Protein AF-A0A7W1RVN3-F1 (afdb_monomer_lite)

Radius of gyration: 14.79 Å; chains: 1; bounding box: 33×18×46 Å

Secondary structure (DSSP, 8-state):
-HHHHHHHHHHHHHHHHHHHHHHHHHHHHHHTT-GGG-S-GGGHHHHHHH--GGGHHHHHHHHHHHHHHHHHHHHS---HHHHHHHHHHHHHHHS--

Foldseek 3Di:
DVVVVVVVVLVVVLVVLVVQLLLLVCLLCVLVVNNVPRPPVVCSVVSNVRSHPLLNQLSNQLSVLSVVLSVCSVPHPDDVVVSVVVSVVSSCVSDPD

Structure (mmCIF, N/CA/C/O backbone):
data_AF-A0A7W1RVN3-F1
#
_entry.id   AF-A0A7W1RVN3-F1
#
loop_
_atom_site.group_PDB
_atom_site.id
_atom_site.type_symbol
_atom_site.label_atom_id
_atom_site.label_alt_id
_atom_site.label_comp_id
_atom_site.label_asym_id
_atom_site.label_entity_id
_atom_site.label_seq_id
_atom_site.pdbx_PDB_ins_code
_atom_site.Cartn_x
_atom_site.Cartn_y
_atom_site.Cartn_z
_atom_site.occupancy
_atom_site.B_iso_or_equiv
_atom_site.auth_seq_id
_atom_site.auth_comp_id
_atom_site.auth_asym_id
_atom_site.auth_atom_id
_atom_site.pdbx_PDB_model_num
ATOM 1 N N . MET A 1 1 ? 10.069 -7.218 -30.456 1.00 62.09 1 MET A N 1
ATOM 2 C CA . MET A 1 1 ? 9.374 -8.074 -29.465 1.00 62.09 1 MET A CA 1
ATOM 3 C C . MET A 1 1 ? 9.996 -7.998 -28.064 1.00 62.09 1 MET A C 1
ATOM 5 O O . MET A 1 1 ? 9.343 -7.450 -27.195 1.00 62.09 1 MET A O 1
ATOM 9 N N . LYS A 1 2 ? 11.260 -8.403 -27.826 1.00 66.69 2 LYS A N 1
ATOM 10 C CA . LYS A 1 2 ? 11.886 -8.420 -26.471 1.00 66.69 2 LYS A CA 1
ATOM 11 C C . LYS A 1 2 ? 11.954 -7.089 -25.689 1.00 66.69 2 LYS A C 1
ATOM 13 O O . LYS A 1 2 ? 12.177 -7.121 -24.486 1.00 66.69 2 LYS A O 1
ATOM 18 N N . ARG A 1 3 ? 11.876 -5.924 -26.346 1.00 62.62 3 ARG A N 1
ATOM 19 C CA . ARG A 1 3 ? 11.854 -4.610 -25.661 1.00 62.62 3 ARG A CA 1
ATOM 20 C C . ARG A 1 3 ? 10.437 -4.188 -25.266 1.00 62.62 3 ARG A C 1
ATOM 22 O O . ARG A 1 3 ? 10.261 -3.681 -24.175 1.00 62.62 3 ARG A O 1
ATOM 29 N N . ALA A 1 4 ? 9.453 -4.467 -26.121 1.00 68.50 4 ALA A N 1
ATOM 30 C CA . ALA A 1 4 ? 8.044 -4.205 -25.832 1.00 68.50 4 ALA A CA 1
ATOM 31 C C . ALA A 1 4 ? 7.533 -5.084 -24.679 1.00 68.50 4 ALA A C 1
ATOM 33 O O . ALA A 1 4 ? 6.882 -4.573 -23.782 1.00 68.50 4 ALA A O 1
ATOM 34 N N . ALA A 1 5 ? 7.918 -6.368 -24.651 1.00 74.38 5 ALA A N 1
ATOM 35 C CA . ALA A 1 5 ? 7.580 -7.274 -23.548 1.00 74.38 5 ALA A CA 1
ATOM 36 C C . ALA A 1 5 ? 8.132 -6.779 -22.199 1.00 74.38 5 ALA A C 1
ATOM 38 O O . ALA A 1 5 ? 7.397 -6.700 -21.229 1.00 74.38 5 ALA A O 1
ATOM 39 N N . ARG A 1 6 ? 9.397 -6.336 -22.172 1.00 75.94 6 ARG A N 1
ATOM 40 C CA . ARG A 1 6 ? 10.012 -5.756 -20.967 1.00 75.94 6 ARG A CA 1
ATOM 41 C C . ARG A 1 6 ? 9.372 -4.439 -20.519 1.00 75.94 6 ARG A C 1
ATOM 43 O O . ARG A 1 6 ? 9.393 -4.139 -19.334 1.00 75.94 6 ARG A O 1
ATOM 50 N N . GLY A 1 7 ? 8.848 -3.649 -21.456 1.00 84.06 7 GLY A N 1
ATOM 51 C CA . GLY A 1 7 ? 8.073 -2.450 -21.134 1.00 84.06 7 GLY A CA 1
ATOM 52 C C . GLY A 1 7 ? 6.764 -2.809 -20.435 1.00 84.06 7 GLY A C 1
ATOM 53 O O . GLY A 1 7 ? 6.517 -2.323 -19.339 1.00 84.06 7 GLY A O 1
ATOM 54 N N . ALA A 1 8 ? 6.001 -3.736 -21.020 1.00 88.88 8 ALA A N 1
ATOM 55 C CA . ALA A 1 8 ? 4.739 -4.209 -20.455 1.00 88.88 8 ALA A CA 1
ATOM 56 C C . ALA A 1 8 ? 4.918 -4.863 -19.073 1.00 88.88 8 ALA A C 1
ATOM 58 O O . ALA A 1 8 ? 4.174 -4.549 -18.155 1.00 88.88 8 ALA A O 1
ATOM 59 N N . GLU A 1 9 ? 5.947 -5.700 -18.896 1.00 89.81 9 GLU A N 1
ATOM 60 C CA . GLU A 1 9 ? 6.278 -6.303 -17.593 1.00 89.81 9 GLU A CA 1
ATOM 61 C C . GLU A 1 9 ? 6.572 -5.239 -16.520 1.00 89.81 9 GLU A C 1
ATOM 63 O O . GLU A 1 9 ? 6.174 -5.388 -15.366 1.00 89.81 9 GLU A O 1
ATOM 68 N N . ARG A 1 10 ? 7.262 -4.147 -16.883 1.00 91.50 10 ARG A N 1
ATOM 69 C CA . ARG A 1 10 ? 7.545 -3.046 -15.950 1.00 91.50 10 ARG A CA 1
ATOM 70 C C . ARG A 1 10 ? 6.282 -2.259 -15.612 1.00 91.50 10 ARG A C 1
ATOM 72 O O . ARG A 1 10 ? 6.081 -1.941 -14.447 1.00 91.50 10 ARG A O 1
ATOM 79 N N . GLU A 1 11 ? 5.463 -1.933 -16.605 1.00 94.81 11 GLU A N 1
ATOM 80 C CA . GLU A 1 11 ? 4.191 -1.227 -16.395 1.00 94.81 11 GLU A CA 1
ATOM 81 C C . GLU A 1 11 ? 3.245 -2.037 -15.502 1.00 9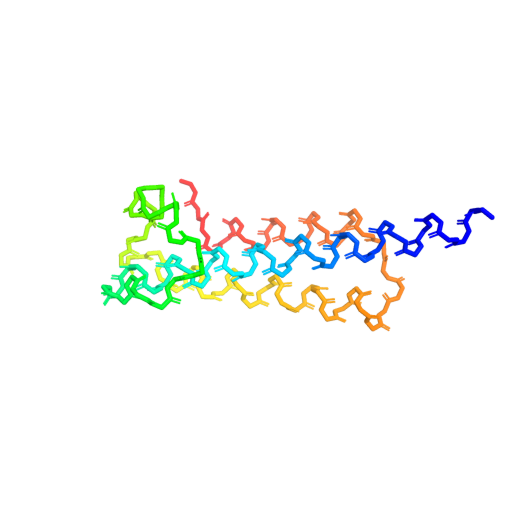4.81 11 GLU A C 1
ATOM 83 O O . GLU A 1 11 ? 2.668 -1.491 -14.565 1.00 94.81 11 GLU A O 1
ATOM 88 N N . GLU A 1 12 ? 3.148 -3.348 -15.729 1.00 96.19 12 GLU A N 1
ATOM 89 C CA . GLU A 1 12 ? 2.355 -4.248 -14.892 1.00 96.19 12 GLU A CA 1
ATOM 90 C C . GLU A 1 12 ? 2.863 -4.271 -13.445 1.00 96.19 12 GLU A C 1
ATOM 92 O O . GLU A 1 12 ? 2.071 -4.151 -12.512 1.00 96.19 12 GLU A O 1
ATOM 97 N N . LEU A 1 13 ? 4.181 -4.357 -13.242 1.00 96.31 13 LEU A N 1
ATOM 98 C CA . LEU A 1 13 ? 4.763 -4.306 -11.902 1.00 96.31 13 LEU A CA 1
ATOM 99 C C . LEU A 1 13 ? 4.470 -2.975 -11.192 1.00 96.31 13 LEU A C 1
ATOM 101 O O . LEU A 1 13 ? 4.138 -2.970 -10.008 1.00 96.31 13 LEU A O 1
ATOM 105 N N . LEU A 1 14 ? 4.590 -1.846 -11.893 1.00 97.69 14 LEU A N 1
ATOM 106 C CA . LEU A 1 14 ? 4.281 -0.530 -11.330 1.00 97.69 14 LEU A CA 1
ATOM 107 C C . LEU A 1 14 ? 2.802 -0.437 -10.928 1.00 97.69 14 LEU A C 1
ATOM 109 O O . LEU A 1 14 ? 2.506 -0.016 -9.811 1.00 97.69 14 LEU A O 1
ATOM 113 N N . ALA A 1 15 ? 1.887 -0.933 -11.763 1.00 98.19 15 ALA A N 1
ATOM 114 C CA . ALA A 1 15 ? 0.465 -0.999 -11.427 1.00 98.19 15 ALA A CA 1
ATOM 115 C C . ALA A 1 15 ? 0.195 -1.881 -10.190 1.00 98.19 15 ALA A C 1
ATOM 117 O O . ALA A 1 15 ? -0.582 -1.507 -9.314 1.00 98.19 15 ALA A O 1
ATOM 118 N N . GLN A 1 16 ? 0.877 -3.024 -10.062 1.00 98.12 16 GLN A N 1
ATOM 119 C CA . GLN A 1 16 ? 0.756 -3.892 -8.883 1.00 98.12 16 GLN A CA 1
ATOM 120 C C . GLN A 1 16 ? 1.265 -3.219 -7.600 1.00 98.12 16 GLN A C 1
ATOM 122 O O . GLN A 1 16 ? 0.688 -3.409 -6.529 1.00 98.12 16 GLN A O 1
ATOM 127 N N . LEU A 1 1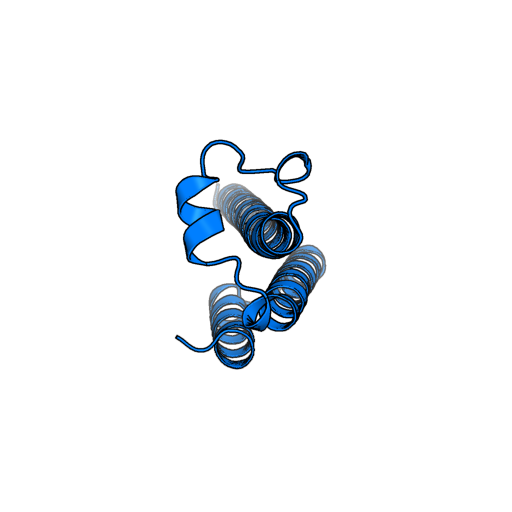7 ? 2.333 -2.421 -7.684 1.00 98.50 17 LEU A N 1
ATOM 128 C CA . LEU A 1 17 ? 2.831 -1.653 -6.541 1.00 98.50 17 LEU A CA 1
ATOM 129 C C . LEU A 1 17 ? 1.871 -0.518 -6.158 1.00 98.50 17 LEU A C 1
ATOM 131 O O . LEU A 1 17 ? 1.674 -0.271 -4.970 1.00 98.50 17 LEU A O 1
ATOM 135 N N . GLU A 1 18 ? 1.237 0.149 -7.123 1.00 98.56 18 GLU A N 1
ATOM 136 C CA . GLU A 1 18 ? 0.184 1.134 -6.834 1.00 98.56 18 GLU A CA 1
ATOM 137 C C . GLU A 1 18 ? -0.990 0.506 -6.083 1.00 98.56 18 GLU A C 1
ATOM 139 O O . GLU A 1 18 ? -1.421 1.050 -5.061 1.00 98.56 18 GLU A O 1
ATOM 144 N N . GLU A 1 19 ? -1.448 -0.662 -6.537 1.00 98.50 19 GLU A N 1
ATOM 145 C CA . GLU A 1 19 ? -2.525 -1.414 -5.889 1.00 98.50 19 GLU A CA 1
ATOM 146 C C . GLU A 1 19 ? -2.136 -1.831 -4.465 1.00 98.50 19 GLU A C 1
ATOM 148 O O . GLU A 1 19 ? -2.882 -1.615 -3.509 1.00 98.50 19 GLU A O 1
ATOM 153 N N . LEU A 1 20 ? -0.914 -2.337 -4.277 1.00 98.44 20 LEU A N 1
ATOM 154 C CA . LEU A 1 20 ? -0.411 -2.706 -2.956 1.00 98.44 20 LEU A CA 1
ATOM 155 C C . LEU A 1 20 ? -0.313 -1.491 -2.012 1.00 98.44 20 LEU A C 1
ATOM 157 O O . LEU A 1 20 ? -0.651 -1.583 -0.830 1.00 98.44 20 LEU A O 1
ATOM 161 N N . ALA A 1 21 ? 0.109 -0.328 -2.515 1.00 98.56 21 ALA A N 1
ATOM 162 C CA . ALA A 1 21 ? 0.132 0.908 -1.735 1.00 98.56 21 ALA A CA 1
ATOM 163 C C . ALA A 1 21 ? -1.282 1.425 -1.417 1.00 98.56 21 ALA A C 1
ATOM 165 O O . ALA A 1 21 ? -1.493 2.044 -0.370 1.00 98.56 21 ALA A O 1
ATOM 166 N N . ALA A 1 22 ? -2.250 1.216 -2.313 1.00 98.50 22 ALA A N 1
ATOM 167 C CA . ALA A 1 22 ? -3.659 1.492 -2.059 1.00 98.50 22 ALA A CA 1
ATOM 168 C C . ALA A 1 22 ? -4.214 0.579 -0.960 1.00 98.50 22 ALA A C 1
ATOM 170 O O . ALA A 1 22 ? -4.831 1.086 -0.029 1.00 98.50 22 ALA A O 1
ATOM 171 N N . TRP A 1 23 ? -3.897 -0.716 -0.987 1.00 98.62 23 TRP A N 1
ATOM 172 C CA . TRP A 1 23 ? -4.318 -1.667 0.043 1.00 98.62 23 TRP A CA 1
ATOM 173 C C . TRP A 1 23 ? -3.884 -1.240 1.452 1.00 98.62 23 TRP A C 1
ATOM 175 O O . TRP A 1 23 ? -4.702 -1.149 2.366 1.00 98.62 23 TRP A O 1
ATOM 185 N N . TYR A 1 24 ? -2.607 -0.887 1.639 1.00 98.44 24 TYR A N 1
ATOM 186 C CA . TYR A 1 24 ? -2.123 -0.420 2.943 1.00 98.44 24 TYR A CA 1
ATOM 187 C C . TYR A 1 24 ? -2.754 0.908 3.387 1.00 98.44 24 TYR A C 1
ATOM 189 O O . TYR A 1 24 ? -2.998 1.102 4.579 1.00 98.44 24 TYR A O 1
ATOM 197 N N . ARG A 1 25 ? -3.062 1.820 2.454 1.00 98.25 25 ARG A N 1
ATOM 198 C CA . ARG A 1 25 ? -3.819 3.044 2.775 1.00 98.25 25 ARG A CA 1
ATOM 199 C C . ARG A 1 25 ? -5.248 2.734 3.205 1.00 98.25 25 ARG A C 1
ATOM 201 O O . ARG A 1 25 ? -5.744 3.377 4.127 1.00 98.25 25 ARG A O 1
ATOM 208 N N . ASP A 1 26 ? -5.886 1.755 2.577 1.00 98.62 26 ASP A N 1
ATOM 209 C CA . ASP A 1 26 ? -7.238 1.339 2.933 1.00 98.62 26 ASP A CA 1
ATOM 210 C C . ASP A 1 26 ? -7.281 0.728 4.334 1.00 98.62 26 ASP A C 1
ATOM 212 O O . ASP A 1 26 ? -8.202 1.033 5.086 1.00 98.62 26 ASP A O 1
ATOM 216 N N . LEU A 1 27 ? -6.258 -0.032 4.746 1.00 98.12 27 LEU A N 1
ATOM 217 C CA . LEU A 1 27 ? -6.139 -0.499 6.135 1.00 98.12 27 LEU A CA 1
ATOM 218 C C . LEU A 1 27 ? -6.110 0.668 7.131 1.00 98.12 27 LEU A C 1
ATOM 220 O O . LEU A 1 27 ? -6.811 0.627 8.139 1.00 98.12 27 LEU A O 1
ATOM 224 N N . VAL A 1 28 ? -5.358 1.734 6.836 1.00 98.25 28 VAL A N 1
ATOM 225 C CA . VAL A 1 28 ? -5.342 2.947 7.674 1.00 98.25 28 VAL A CA 1
ATOM 226 C C . VAL A 1 28 ? -6.721 3.607 7.701 1.00 98.25 28 VAL A C 1
ATOM 228 O O . VAL A 1 28 ? -7.219 3.932 8.777 1.00 98.25 28 VAL A O 1
ATOM 231 N N . ALA A 1 29 ? -7.357 3.780 6.539 1.00 98.19 29 ALA A N 1
ATOM 232 C CA . ALA A 1 29 ? -8.672 4.407 6.433 1.00 98.19 29 ALA A CA 1
ATOM 233 C C . ALA A 1 29 ? -9.744 3.622 7.205 1.00 98.19 29 ALA A C 1
ATOM 235 O O . ALA A 1 29 ? -10.503 4.208 7.976 1.00 98.19 29 ALA A O 1
ATOM 236 N N . VAL A 1 30 ? -9.783 2.298 7.048 1.00 98.38 30 VAL A N 1
ATOM 237 C CA . VAL A 1 30 ? -10.731 1.423 7.749 1.00 98.38 30 VAL A CA 1
ATOM 238 C C . VAL A 1 30 ? -10.465 1.429 9.257 1.00 98.38 30 VAL A C 1
ATOM 240 O O . VAL A 1 30 ? -11.416 1.554 10.026 1.00 98.38 30 VAL A O 1
ATOM 243 N N . ALA A 1 31 ? -9.200 1.403 9.693 1.00 97.81 31 ALA A N 1
ATOM 244 C CA . ALA A 1 31 ? -8.846 1.395 11.116 1.00 97.81 31 ALA A CA 1
ATOM 245 C C . ALA A 1 31 ? -9.313 2.662 11.853 1.00 97.81 31 ALA A C 1
ATOM 247 O O . ALA A 1 31 ? -9.639 2.607 13.039 1.00 97.81 31 ALA A O 1
ATOM 248 N N . VAL A 1 32 ? -9.391 3.802 11.154 1.00 97.38 32 VAL A N 1
ATOM 249 C CA . VAL A 1 32 ? -9.908 5.070 11.703 1.00 97.38 32 VAL A CA 1
ATOM 250 C C . VAL A 1 32 ? -11.404 5.295 11.431 1.00 97.38 32 VAL A C 1
ATOM 252 O O . VAL A 1 32 ? -11.924 6.374 11.713 1.00 97.38 32 VAL A O 1
ATOM 255 N N . GLY A 1 33 ? -12.113 4.303 10.882 1.00 97.00 33 GLY A N 1
ATOM 256 C CA . GLY A 1 33 ? -13.547 4.379 10.573 1.00 97.00 33 GLY A CA 1
ATOM 257 C C . GLY A 1 33 ? -13.896 5.168 9.304 1.00 97.00 33 GLY A C 1
ATOM 258 O O . GLY A 1 33 ? -15.067 5.442 9.047 1.00 97.00 33 GLY A O 1
ATOM 259 N N . ALA A 1 34 ? -12.906 5.520 8.484 1.00 97.56 34 ALA A N 1
ATOM 260 C CA . ALA A 1 34 ? -13.064 6.248 7.226 1.00 97.56 34 ALA A CA 1
ATOM 261 C C . ALA A 1 34 ? -13.254 5.305 6.021 1.00 97.56 34 ALA A C 1
ATOM 263 O O . ALA A 1 34 ? -12.670 5.505 4.960 1.00 97.56 34 ALA A O 1
ATOM 264 N N . GLU A 1 35 ? -14.092 4.275 6.154 1.00 97.44 35 GLU A N 1
ATOM 265 C CA . GLU A 1 35 ? -14.288 3.239 5.122 1.00 97.44 35 GLU A CA 1
ATOM 266 C C . GLU A 1 35 ? -14.785 3.786 3.774 1.00 97.44 35 GLU A C 1
ATOM 268 O O . GLU A 1 35 ? -14.561 3.186 2.726 1.00 97.44 35 GLU A O 1
ATOM 273 N N . SER A 1 36 ? -15.460 4.939 3.777 1.00 96.75 36 SER A N 1
ATOM 274 C CA . SER A 1 36 ? -15.892 5.616 2.550 1.00 96.75 36 SER A CA 1
ATOM 275 C C . SER A 1 36 ? -14.731 6.155 1.711 1.00 96.75 36 SER A C 1
ATOM 277 O O . SER A 1 36 ? -14.930 6.415 0.526 1.00 96.75 36 SER A O 1
ATOM 279 N N . ALA A 1 37 ? -13.546 6.316 2.308 1.00 96.75 37 ALA A N 1
ATOM 280 C CA . ALA A 1 37 ? -12.324 6.729 1.630 1.00 96.75 37 ALA A CA 1
ATOM 281 C C . ALA A 1 37 ? -11.501 5.548 1.086 1.00 96.75 37 ALA A C 1
ATOM 283 O O . ALA A 1 37 ? -10.538 5.788 0.358 1.00 96.75 37 ALA A O 1
ATOM 284 N N . ALA A 1 38 ? -11.861 4.302 1.423 1.00 97.81 38 ALA A N 1
ATOM 285 C CA . ALA A 1 38 ? -11.167 3.123 0.917 1.00 97.81 38 ALA A CA 1
ATOM 286 C C . ALA A 1 38 ? -11.397 2.948 -0.592 1.00 97.81 38 ALA A C 1
ATOM 288 O O . ALA A 1 38 ? -12.510 3.153 -1.088 1.00 97.81 38 ALA A O 1
ATOM 289 N N . ILE A 1 39 ? -10.355 2.537 -1.313 1.00 98.00 39 ILE A N 1
ATOM 290 C CA . ILE A 1 39 ? -10.416 2.209 -2.742 1.00 98.00 39 ILE A CA 1
ATOM 291 C C . ILE A 1 39 ? -11.083 0.837 -2.931 1.00 98.00 39 ILE A C 1
ATOM 293 O O . ILE A 1 39 ? -12.043 0.719 -3.697 1.00 98.00 39 ILE A O 1
ATOM 297 N N . HIS A 1 40 ? -10.661 -0.174 -2.169 1.00 98.31 40 HIS A N 1
ATOM 298 C CA . HIS A 1 40 ? -11.139 -1.559 -2.257 1.00 98.31 40 HIS A CA 1
ATOM 299 C C . HIS A 1 40 ? -12.417 -1.780 -1.433 1.00 98.31 40 HIS A C 1
ATOM 301 O O . HIS A 1 40 ? -12.469 -2.564 -0.481 1.00 98.31 40 HIS A O 1
ATOM 307 N N . ARG A 1 41 ? -13.487 -1.052 -1.767 1.00 96.75 41 ARG A N 1
ATOM 308 C CA . ARG A 1 41 ? -14.760 -1.102 -1.017 1.00 96.75 41 ARG A CA 1
ATOM 309 C C . ARG A 1 41 ? -15.462 -2.459 -1.092 1.00 96.75 41 ARG A C 1
ATOM 311 O O . ARG A 1 41 ? -16.220 -2.818 -0.195 1.00 96.75 41 ARG A O 1
ATOM 318 N N . ASP A 1 42 ? -15.222 -3.203 -2.161 1.00 97.75 42 ASP A N 1
ATOM 319 C CA . ASP A 1 42 ? -15.676 -4.581 -2.353 1.00 97.75 42 ASP A CA 1
ATOM 320 C C . ASP A 1 42 ? -14.945 -5.583 -1.442 1.00 97.75 42 ASP A C 1
ATOM 322 O O . ASP A 1 42 ? -15.415 -6.707 -1.273 1.00 97.75 42 ASP A O 1
ATOM 326 N N . LYS A 1 43 ? -13.846 -5.152 -0.809 1.00 97.88 43 LYS A N 1
ATOM 327 C CA . LYS A 1 43 ? -12.997 -5.926 0.103 1.00 97.88 43 LYS A CA 1
ATOM 328 C C . LYS A 1 43 ? -13.037 -5.449 1.553 1.00 97.88 43 LYS A C 1
ATOM 330 O O . LYS A 1 43 ? -12.159 -5.773 2.349 1.00 97.88 43 LYS A O 1
ATOM 335 N N . LEU A 1 44 ? -14.069 -4.693 1.943 1.00 97.94 44 LEU A N 1
ATOM 336 C CA . LEU A 1 44 ? -14.180 -4.164 3.311 1.00 97.94 44 LEU A CA 1
ATOM 337 C C . LEU A 1 44 ? -14.199 -5.256 4.385 1.00 97.94 44 LEU A C 1
ATOM 339 O O . LEU A 1 44 ? -13.742 -5.012 5.496 1.00 97.94 44 LEU A O 1
ATOM 343 N N . THR A 1 45 ? -14.719 -6.447 4.085 1.00 97.50 45 THR A N 1
ATOM 344 C CA . THR A 1 45 ? -14.694 -7.560 5.04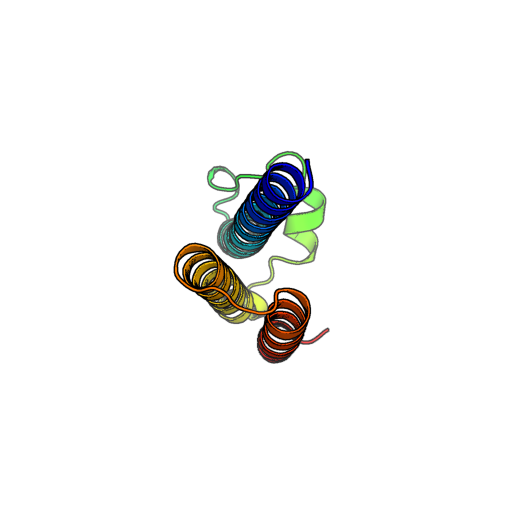1 1.00 97.50 45 THR A CA 1
ATOM 345 C C . THR A 1 45 ? -13.266 -8.015 5.327 1.00 97.50 45 THR A C 1
ATOM 347 O O . THR A 1 45 ? -12.927 -8.162 6.499 1.00 97.50 45 THR A O 1
ATOM 350 N N . GLU A 1 46 ? -12.435 -8.194 4.296 1.00 97.38 46 GLU A N 1
ATOM 351 C CA . GLU A 1 46 ? -11.017 -8.520 4.472 1.00 97.38 46 GLU A CA 1
ATOM 352 C C . GLU A 1 46 ? -10.247 -7.354 5.114 1.00 97.38 46 GLU A C 1
ATOM 354 O O . GLU A 1 46 ? -9.490 -7.554 6.055 1.00 97.38 46 GLU A O 1
ATOM 359 N N . LEU A 1 47 ? -10.485 -6.110 4.689 1.00 97.62 47 LEU A N 1
ATOM 360 C CA . LEU A 1 47 ? -9.804 -4.953 5.279 1.00 97.62 47 LEU A CA 1
ATOM 361 C C . LEU A 1 47 ? -10.107 -4.810 6.776 1.00 97.62 47 LEU A C 1
ATOM 363 O O . LEU A 1 47 ? -9.206 -4.538 7.562 1.00 97.62 47 LEU A O 1
ATOM 367 N N . ARG A 1 48 ? -11.357 -5.029 7.198 1.00 97.31 48 ARG A N 1
ATOM 368 C CA . ARG A 1 48 ? -11.759 -4.935 8.611 1.00 97.31 48 ARG A CA 1
ATOM 369 C C . ARG A 1 48 ? -11.090 -5.974 9.509 1.00 97.31 48 ARG A C 1
ATOM 371 O O . ARG A 1 48 ? -10.964 -5.698 10.698 1.00 97.31 48 ARG A O 1
ATOM 378 N N . SER A 1 49 ? -10.696 -7.145 8.997 1.00 95.44 49 SER A N 1
ATOM 379 C CA . SER A 1 49 ? -10.004 -8.137 9.834 1.00 95.44 49 SER A CA 1
ATOM 380 C C . SER A 1 49 ? -8.601 -7.682 10.224 1.00 95.44 49 SER A C 1
ATOM 382 O O . SER A 1 49 ? -8.132 -8.025 11.307 1.00 95.44 49 SER A O 1
ATOM 384 N N . ASP A 1 50 ? -7.970 -6.876 9.369 1.00 94.62 50 ASP A N 1
ATOM 385 C CA . ASP A 1 50 ? -6.556 -6.519 9.482 1.00 94.62 50 ASP A CA 1
ATOM 386 C C . ASP A 1 50 ? -6.342 -5.045 9.879 1.00 94.62 50 ASP A C 1
ATOM 388 O O . ASP A 1 50 ? -5.258 -4.668 10.328 1.00 94.62 50 ASP A O 1
ATOM 392 N N . ALA A 1 51 ? -7.370 -4.203 9.741 1.00 95.44 51 ALA A N 1
ATOM 393 C CA . ALA A 1 51 ? -7.357 -2.774 10.045 1.00 95.44 51 ALA A CA 1
ATOM 394 C C . ALA A 1 51 ? -7.509 -2.487 11.551 1.00 95.44 51 ALA A C 1
ATOM 396 O O . ALA A 1 51 ? -8.483 -1.883 12.005 1.00 95.44 51 ALA A O 1
ATOM 397 N N . THR A 1 52 ? -6.534 -2.927 12.343 1.00 94.25 52 THR A N 1
ATOM 398 C CA . THR A 1 52 ? -6.493 -2.680 13.788 1.00 94.25 52 THR A CA 1
ATOM 399 C C . THR A 1 52 ? -5.707 -1.407 14.126 1.00 94.25 52 THR A C 1
ATOM 401 O O . THR A 1 52 ? -4.800 -0.995 13.399 1.00 94.25 52 THR A O 1
ATOM 404 N N . LEU A 1 53 ? -6.040 -0.760 15.251 1.00 94.00 53 LEU A N 1
ATOM 405 C CA . LEU A 1 53 ? -5.401 0.500 15.668 1.00 94.00 53 LEU A CA 1
ATOM 406 C C . LEU A 1 53 ? -3.887 0.360 15.896 1.00 94.00 53 LEU A C 1
ATOM 408 O O . LEU A 1 53 ? -3.131 1.280 15.592 1.00 94.00 53 LEU A O 1
ATOM 412 N N . ASP A 1 54 ? -3.437 -0.786 16.408 1.00 94.25 54 ASP A N 1
ATOM 413 C CA . ASP A 1 54 ? -2.022 -1.097 16.638 1.00 94.25 54 ASP A CA 1
ATOM 414 C C . ASP A 1 54 ? -1.227 -1.269 15.334 1.00 94.25 54 ASP A C 1
ATOM 416 O O . ASP A 1 54 ? -0.014 -1.060 15.322 1.00 94.25 54 ASP A O 1
ATOM 420 N N . ARG A 1 55 ? -1.907 -1.561 14.218 1.00 93.88 55 ARG A N 1
ATOM 421 C CA . ARG A 1 55 ? -1.291 -1.758 12.900 1.00 93.88 55 ARG A CA 1
ATOM 422 C C . ARG A 1 55 ? -1.267 -0.503 12.031 1.00 93.88 55 ARG A C 1
ATOM 424 O O . ARG A 1 55 ? -0.619 -0.530 10.988 1.00 93.88 55 ARG A O 1
ATOM 431 N N . ILE A 1 56 ? -1.899 0.602 12.448 1.00 96.44 56 ILE A N 1
ATOM 432 C CA . ILE A 1 56 ? -1.984 1.848 11.658 1.00 96.44 56 ILE A CA 1
ATOM 433 C C . ILE A 1 56 ? -0.601 2.346 11.231 1.00 96.44 56 ILE A C 1
ATOM 435 O O . ILE A 1 56 ? -0.372 2.582 10.048 1.00 96.44 56 ILE A O 1
ATOM 439 N N . VAL A 1 57 ? 0.332 2.476 12.180 1.00 97.19 57 VAL A N 1
ATOM 440 C CA . VAL A 1 57 ? 1.680 2.998 11.890 1.00 97.19 57 VAL A CA 1
ATOM 441 C C . VAL A 1 57 ? 2.431 2.059 10.946 1.00 97.19 57 VAL A C 1
ATOM 443 O O . VAL A 1 57 ? 3.108 2.515 10.026 1.00 97.19 57 VAL A O 1
ATOM 446 N N . GLY A 1 58 ? 2.281 0.746 11.142 1.00 97.62 58 GLY A N 1
ATOM 447 C CA . GLY A 1 58 ? 2.886 -0.255 10.270 1.00 97.62 58 GLY A CA 1
ATOM 448 C C . GLY A 1 58 ? 2.327 -0.199 8.847 1.00 97.62 58 GLY A C 1
ATOM 449 O O . GLY A 1 58 ? 3.088 -0.222 7.884 1.00 97.62 58 GLY A O 1
ATOM 450 N N . ALA A 1 59 ? 1.008 -0.046 8.704 1.00 97.81 59 ALA A N 1
ATOM 451 C CA . ALA A 1 59 ? 0.337 0.090 7.415 1.00 97.81 59 ALA A CA 1
ATOM 452 C C . ALA A 1 59 ? 0.716 1.398 6.699 1.00 97.81 59 ALA A C 1
ATOM 454 O O . ALA A 1 59 ? 1.005 1.379 5.505 1.00 97.81 59 ALA A O 1
ATOM 455 N N . GLU A 1 60 ? 0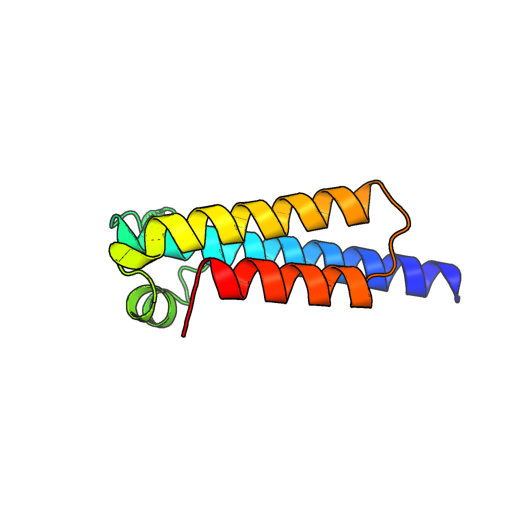.807 2.521 7.415 1.00 98.19 60 GLU A N 1
ATOM 456 C CA . GLU A 1 60 ? 1.277 3.794 6.853 1.00 98.19 60 GLU A CA 1
ATOM 457 C C . GLU A 1 60 ? 2.696 3.662 6.281 1.00 98.19 60 GLU A C 1
ATOM 459 O O . GLU A 1 60 ? 2.952 4.026 5.129 1.00 98.19 60 GLU A O 1
ATOM 464 N N . ARG A 1 61 ? 3.613 3.082 7.063 1.00 98.38 61 ARG A N 1
ATOM 465 C CA . ARG A 1 61 ? 5.004 2.870 6.646 1.00 98.38 61 ARG A CA 1
ATOM 466 C C . ARG A 1 61 ? 5.129 1.858 5.517 1.00 98.38 61 ARG A C 1
ATOM 468 O O . ARG A 1 61 ? 5.935 2.068 4.615 1.00 98.38 61 ARG A O 1
ATOM 475 N N . ALA A 1 62 ? 4.321 0.800 5.524 1.00 98.31 62 ALA A N 1
ATOM 476 C CA . ALA A 1 62 ? 4.259 -0.156 4.427 1.00 98.31 62 ALA A CA 1
ATOM 477 C C . ALA A 1 62 ? 3.784 0.522 3.132 1.00 98.31 62 ALA A C 1
ATOM 479 O O . ALA A 1 62 ? 4.428 0.365 2.096 1.00 98.31 62 ALA A O 1
ATOM 480 N N . ALA A 1 63 ? 2.730 1.346 3.189 1.00 98.31 63 ALA A N 1
ATOM 481 C CA . ALA A 1 63 ? 2.264 2.115 2.035 1.00 98.31 63 ALA A CA 1
ATOM 482 C C . ALA A 1 63 ? 3.364 3.032 1.480 1.00 98.31 63 ALA A C 1
ATOM 484 O O . ALA A 1 63 ? 3.534 3.129 0.263 1.00 98.31 63 ALA A O 1
ATOM 485 N N . GLU A 1 64 ? 4.121 3.694 2.358 1.00 98.38 64 GLU A N 1
ATOM 486 C CA . GLU A 1 64 ? 5.228 4.555 1.942 1.00 98.38 64 GLU A CA 1
ATOM 487 C C . GLU A 1 64 ? 6.396 3.765 1.347 1.00 98.38 64 GLU A C 1
ATOM 489 O O . GLU A 1 64 ? 6.908 4.143 0.297 1.00 98.38 64 GLU A O 1
ATOM 494 N N . ALA A 1 65 ? 6.774 2.631 1.941 1.00 98.50 65 ALA A N 1
ATOM 495 C CA . ALA A 1 65 ? 7.824 1.767 1.406 1.00 98.50 65 ALA A CA 1
ATOM 496 C C . ALA A 1 65 ? 7.487 1.256 -0.007 1.00 98.50 65 ALA A C 1
ATOM 498 O O . ALA A 1 65 ? 8.359 1.216 -0.878 1.00 98.50 65 ALA A O 1
ATOM 499 N N . VAL A 1 66 ? 6.219 0.913 -0.256 1.00 98.62 66 VAL A N 1
ATOM 500 C CA . VAL A 1 66 ? 5.747 0.489 -1.581 1.00 98.62 66 VAL A CA 1
ATOM 501 C C . VAL A 1 66 ? 5.809 1.648 -2.583 1.00 98.62 66 VAL A C 1
ATOM 503 O O . VAL A 1 66 ? 6.330 1.466 -3.684 1.00 98.62 66 VAL A O 1
ATOM 506 N N . ARG A 1 67 ? 5.350 2.853 -2.208 1.00 98.31 67 ARG A N 1
ATOM 507 C CA . ARG A 1 67 ? 5.435 4.053 -3.068 1.00 98.31 67 ARG A CA 1
ATOM 508 C C . ARG A 1 67 ? 6.874 4.462 -3.373 1.00 98.31 67 ARG A C 1
ATOM 510 O O . ARG A 1 67 ? 7.179 4.863 -4.495 1.00 98.31 67 ARG A O 1
ATOM 517 N N . GLU A 1 68 ? 7.762 4.354 -2.393 1.00 98.31 68 GLU A N 1
ATOM 518 C CA . GLU A 1 68 ? 9.191 4.593 -2.575 1.00 98.31 68 GLU A CA 1
ATOM 519 C C . GLU A 1 68 ? 9.788 3.597 -3.575 1.00 98.31 68 GLU A C 1
ATOM 521 O O . GLU A 1 68 ? 10.529 4.004 -4.473 1.00 98.31 68 GLU A O 1
ATOM 526 N N . LEU A 1 69 ? 9.444 2.306 -3.473 1.00 98.38 69 LEU A N 1
ATOM 527 C CA . LEU A 1 69 ? 9.905 1.318 -4.445 1.00 98.38 69 LEU A CA 1
ATOM 528 C C . LEU A 1 69 ? 9.351 1.601 -5.847 1.00 98.38 69 LEU A C 1
ATOM 530 O O . LEU A 1 69 ? 10.116 1.538 -6.810 1.00 98.38 69 LEU A O 1
ATOM 534 N N . TRP A 1 70 ? 8.062 1.932 -5.960 1.00 98.38 70 TRP A N 1
ATOM 535 C CA . TRP A 1 70 ? 7.440 2.318 -7.228 1.00 98.38 70 TRP A CA 1
ATOM 536 C C . TRP A 1 70 ? 8.245 3.433 -7.900 1.00 98.38 70 TRP A C 1
ATOM 538 O O . TRP A 1 70 ? 8.703 3.262 -9.026 1.00 98.38 70 TRP A O 1
ATOM 548 N N . ARG A 1 71 ? 8.553 4.515 -7.168 1.00 98.25 71 ARG A N 1
ATOM 549 C CA . ARG A 1 71 ? 9.319 5.655 -7.701 1.00 98.25 71 ARG A CA 1
ATOM 550 C C . ARG A 1 71 ? 10.722 5.248 -8.136 1.00 98.25 71 ARG A C 1
ATOM 552 O O . ARG A 1 71 ? 11.196 5.664 -9.186 1.00 98.25 71 ARG A O 1
ATOM 559 N N . ARG A 1 72 ? 11.384 4.389 -7.361 1.00 97.81 72 ARG A N 1
ATOM 560 C CA . ARG A 1 72 ? 12.711 3.873 -7.716 1.00 97.81 72 ARG A CA 1
ATOM 561 C C . ARG A 1 72 ? 12.689 3.007 -8.972 1.00 97.81 72 ARG A C 1
ATOM 563 O O . ARG A 1 72 ? 13.618 3.105 -9.760 1.00 97.81 72 ARG A O 1
ATOM 570 N N . LEU A 1 73 ? 11.679 2.162 -9.164 1.00 96.38 73 LEU A N 1
ATOM 571 C CA . LEU A 1 73 ? 11.527 1.357 -10.386 1.00 96.38 73 LEU A CA 1
ATOM 572 C C . LEU A 1 73 ? 11.075 2.198 -11.587 1.00 96.38 73 LEU A C 1
ATOM 574 O O . LEU A 1 73 ? 11.385 1.864 -12.736 1.00 96.38 73 LEU A O 1
ATOM 578 N N . GLU A 1 74 ? 10.360 3.290 -11.321 1.00 96.06 74 GLU A N 1
ATOM 579 C CA . GLU A 1 74 ? 9.994 4.286 -12.318 1.00 96.06 74 GLU A CA 1
ATOM 580 C C . GLU A 1 74 ? 11.257 4.996 -12.846 1.00 96.06 74 GLU A C 1
ATOM 582 O O . GLU A 1 74 ? 11.531 5.008 -14.045 1.00 96.06 74 GLU A O 1
ATOM 587 N N . GLU A 1 75 ? 12.076 5.532 -11.945 1.00 96.00 75 GLU A N 1
ATOM 588 C CA . GLU A 1 75 ? 13.194 6.417 -12.287 1.00 96.00 75 GLU A CA 1
ATOM 589 C C . GLU A 1 75 ? 14.505 5.679 -12.598 1.00 96.00 75 GLU A C 1
ATOM 591 O O . GLU A 1 75 ? 15.347 6.187 -13.343 1.00 96.00 75 GLU A O 1
ATOM 596 N N . LEU A 1 76 ? 14.708 4.489 -12.025 1.00 93.81 76 LEU A N 1
ATOM 597 C CA . LEU A 1 76 ? 15.980 3.769 -12.066 1.00 93.81 76 LEU A CA 1
ATOM 598 C C . LEU A 1 76 ? 15.826 2.390 -12.713 1.00 93.81 76 LEU A C 1
ATOM 600 O O . LEU A 1 76 ? 14.826 1.693 -12.567 1.00 93.81 76 LEU A O 1
ATOM 604 N N . ASN A 1 77 ? 16.890 1.933 -13.372 1.00 90.19 77 ASN A N 1
ATOM 605 C CA . ASN A 1 77 ? 16.968 0.581 -13.923 1.00 90.19 77 ASN A CA 1
ATOM 606 C C . ASN A 1 77 ? 17.422 -0.429 -12.849 1.00 90.19 77 ASN A C 1
ATOM 608 O O . ASN A 1 77 ? 18.551 -0.923 -12.890 1.00 90.19 77 ASN A O 1
ATOM 612 N N . LEU A 1 78 ? 16.570 -0.683 -11.853 1.00 93.56 78 LEU A N 1
ATOM 613 C CA . LEU A 1 78 ? 16.834 -1.655 -10.786 1.00 93.56 78 LEU A CA 1
ATOM 614 C C . LEU A 1 78 ? 16.490 -3.085 -11.214 1.00 93.56 78 LEU A C 1
ATOM 616 O O . LEU A 1 78 ? 15.647 -3.302 -12.078 1.00 93.56 78 LEU A O 1
ATOM 620 N N . ALA A 1 79 ? 17.116 -4.067 -10.559 1.00 94.50 79 ALA A N 1
ATOM 621 C CA . ALA A 1 79 ? 16.713 -5.467 -10.653 1.00 94.50 79 ALA A CA 1
ATOM 622 C C . ALA A 1 79 ? 15.409 -5.681 -9.854 1.00 94.50 79 ALA A C 1
ATOM 624 O O . ALA A 1 79 ? 15.460 -5.604 -8.622 1.00 94.50 79 ALA A O 1
ATOM 625 N N . PRO A 1 80 ? 14.258 -5.956 -10.501 1.00 93.62 80 PRO A N 1
ATOM 626 C CA . PRO A 1 80 ? 12.960 -5.962 -9.823 1.00 93.62 80 PRO A CA 1
ATOM 627 C C . PRO A 1 80 ? 12.848 -6.998 -8.705 1.00 93.62 80 PRO A C 1
ATOM 629 O O . PRO A 1 80 ? 12.295 -6.709 -7.651 1.00 93.62 80 PRO A O 1
ATOM 632 N N . GLN A 1 81 ? 13.422 -8.185 -8.905 1.00 94.94 81 GLN A N 1
ATOM 633 C CA . GLN A 1 81 ? 13.360 -9.285 -7.943 1.00 94.94 81 GLN A CA 1
ATOM 634 C C . GLN A 1 81 ? 13.999 -8.896 -6.605 1.00 94.94 81 GLN A C 1
ATOM 636 O O . GLN A 1 81 ? 13.356 -8.978 -5.564 1.00 94.94 81 GLN A O 1
ATOM 641 N N . LEU A 1 82 ? 15.232 -8.381 -6.641 1.00 97.38 82 LEU A N 1
ATOM 642 C CA . LEU A 1 82 ? 15.945 -7.957 -5.434 1.00 97.38 82 LEU A CA 1
ATOM 643 C C . LEU A 1 82 ? 15.253 -6.768 -4.748 1.00 97.38 82 LEU A C 1
ATOM 645 O O . LEU A 1 82 ? 15.225 -6.672 -3.523 1.00 97.38 82 LEU A O 1
ATOM 649 N N . ALA A 1 83 ? 14.682 -5.861 -5.543 1.00 97.31 83 ALA A N 1
ATOM 650 C CA . ALA A 1 83 ? 13.901 -4.736 -5.044 1.00 97.31 83 ALA A CA 1
ATOM 651 C C . ALA A 1 83 ? 12.652 -5.201 -4.270 1.00 97.31 83 ALA A C 1
ATOM 653 O O . ALA A 1 83 ? 12.379 -4.691 -3.183 1.00 97.31 83 ALA A O 1
ATOM 654 N N . LEU A 1 84 ? 11.925 -6.185 -4.806 1.00 97.56 84 LEU A N 1
ATOM 655 C CA . LEU A 1 84 ? 10.750 -6.774 -4.162 1.00 97.56 84 LEU A CA 1
ATOM 656 C C . LEU A 1 84 ? 11.119 -7.545 -2.891 1.00 97.56 84 LEU A C 1
ATOM 658 O O . LEU A 1 84 ? 10.456 -7.386 -1.871 1.00 97.56 84 LEU A O 1
ATOM 662 N N . GLU A 1 85 ? 12.204 -8.321 -2.909 1.00 97.94 85 GLU A N 1
ATOM 663 C CA . GLU A 1 85 ? 12.711 -9.003 -1.710 1.00 97.94 85 GLU A CA 1
ATOM 664 C C . GLU A 1 85 ? 13.020 -8.004 -0.586 1.00 97.94 85 GLU A C 1
ATOM 666 O O . GLU A 1 85 ? 12.593 -8.187 0.556 1.00 97.94 85 GLU A O 1
ATOM 671 N N . ALA A 1 86 ? 13.707 -6.905 -0.914 1.00 97.88 86 ALA A N 1
ATOM 672 C CA . ALA A 1 86 ? 13.998 -5.844 0.044 1.00 97.88 86 ALA A CA 1
ATOM 673 C C . ALA A 1 86 ? 12.720 -5.175 0.579 1.00 97.88 86 ALA A C 1
ATOM 675 O O . ALA A 1 86 ? 12.629 -4.916 1.782 1.00 97.88 86 ALA A O 1
ATOM 676 N N . LEU A 1 87 ? 11.726 -4.934 -0.284 1.00 98.19 87 LEU A N 1
ATOM 677 C CA . LEU A 1 87 ? 10.424 -4.401 0.117 1.00 98.19 87 LEU A CA 1
ATOM 678 C C . LEU A 1 87 ? 9.710 -5.338 1.095 1.00 98.19 87 LEU A C 1
ATOM 680 O O . LEU A 1 87 ? 9.247 -4.877 2.135 1.00 98.19 87 LEU A O 1
ATOM 684 N N . PHE A 1 88 ? 9.648 -6.641 0.814 1.00 97.00 88 PHE A N 1
ATOM 685 C CA . PHE A 1 88 ? 8.980 -7.590 1.707 1.00 97.00 88 PHE A CA 1
ATOM 686 C C . PHE A 1 88 ? 9.667 -7.689 3.069 1.00 97.00 88 PHE A C 1
ATOM 688 O O . PHE A 1 88 ? 8.984 -7.741 4.090 1.00 97.00 88 PHE A O 1
ATOM 695 N N . ILE A 1 89 ? 11.001 -7.628 3.113 1.00 97.25 89 ILE A N 1
ATOM 696 C CA . ILE A 1 89 ? 11.742 -7.551 4.380 1.00 97.25 89 ILE A CA 1
ATOM 697 C C . ILE A 1 89 ? 11.404 -6.260 5.138 1.00 97.25 89 ILE A C 1
ATOM 699 O O . ILE A 1 89 ? 11.259 -6.295 6.359 1.00 97.25 89 ILE A O 1
ATOM 703 N N . ALA A 1 90 ? 11.289 -5.124 4.443 1.00 96.25 90 ALA A N 1
ATOM 704 C CA . ALA A 1 90 ? 10.921 -3.856 5.065 1.00 96.25 90 ALA A CA 1
ATOM 705 C C . ALA A 1 90 ? 9.493 -3.901 5.632 1.00 96.25 90 ALA A C 1
ATOM 707 O O . ALA A 1 90 ? 9.297 -3.578 6.799 1.00 96.25 90 ALA A O 1
ATOM 708 N N . ILE A 1 91 ? 8.523 -4.387 4.853 1.00 96.81 91 ILE A N 1
ATOM 709 C CA . ILE A 1 91 ? 7.126 -4.537 5.282 1.00 96.81 91 ILE A CA 1
ATOM 710 C C . ILE A 1 91 ? 7.020 -5.478 6.485 1.00 96.81 91 ILE A C 1
ATOM 712 O O . ILE A 1 91 ? 6.362 -5.135 7.462 1.00 96.81 91 ILE A O 1
ATOM 716 N N . ALA A 1 92 ? 7.699 -6.627 6.461 1.00 95.44 92 ALA A N 1
ATOM 717 C CA . ALA A 1 92 ? 7.646 -7.604 7.551 1.00 95.44 92 ALA A CA 1
ATOM 718 C C . ALA A 1 92 ? 8.164 -7.053 8.893 1.00 95.44 92 ALA A C 1
ATOM 720 O O . ALA 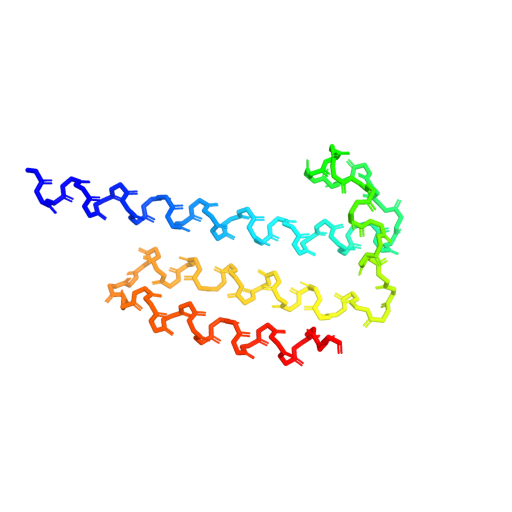A 1 92 ? 7.802 -7.563 9.951 1.00 95.44 92 ALA A O 1
ATOM 721 N N . ARG A 1 93 ? 9.008 -6.012 8.871 1.00 94.25 93 ARG A N 1
ATOM 722 C CA . ARG A 1 93 ? 9.467 -5.320 10.088 1.00 94.25 93 ARG A CA 1
ATOM 723 C C . ARG A 1 93 ? 8.423 -4.360 10.652 1.00 94.25 93 ARG A C 1
ATOM 725 O O . ARG A 1 93 ? 8.427 -4.126 11.855 1.00 94.25 93 ARG A O 1
ATOM 732 N N . GLU A 1 94 ? 7.567 -3.807 9.799 1.00 93.19 94 GLU A N 1
ATOM 733 C CA . GLU A 1 94 ? 6.517 -2.856 10.183 1.00 93.19 94 GLU A CA 1
ATOM 734 C C . GLU A 1 94 ? 5.196 -3.554 10.532 1.00 93.19 94 GLU A C 1
ATOM 736 O O . GLU A 1 94 ? 4.432 -3.065 11.361 1.00 93.19 94 GLU A O 1
ATOM 741 N N . LEU A 1 95 ? 4.930 -4.704 9.909 1.00 89.25 95 LEU A N 1
ATOM 742 C CA . LEU A 1 95 ? 3.720 -5.505 10.079 1.00 89.25 95 LEU A CA 1
ATOM 743 C C . LEU A 1 95 ? 4.098 -6.963 10.381 1.00 89.25 95 LEU A C 1
ATOM 745 O O . LEU A 1 95 ? 4.016 -7.814 9.490 1.00 89.25 95 LEU A O 1
ATOM 749 N N . PRO A 1 96 ? 4.544 -7.261 11.613 1.00 78.56 96 PRO A N 1
ATOM 750 C CA . PRO A 1 96 ? 4.766 -8.637 12.028 1.00 78.56 96 PRO A CA 1
ATOM 751 C C . PRO A 1 96 ? 3.439 -9.411 12.027 1.00 78.56 96 PRO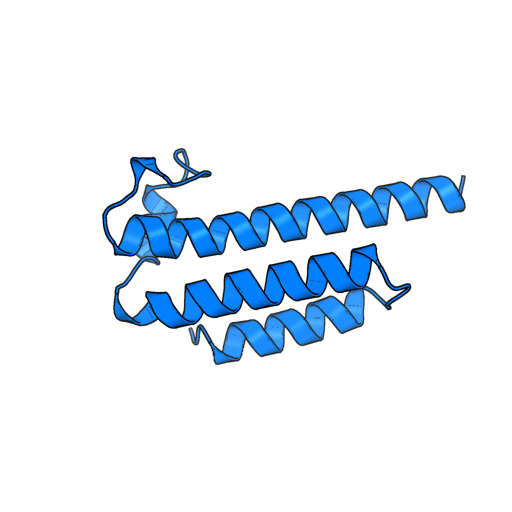 A C 1
ATOM 753 O O . PRO A 1 96 ? 2.382 -8.856 12.336 1.00 78.56 96 PRO A O 1
ATOM 756 N N . VAL A 1 97 ? 3.519 -10.684 11.638 1.00 71.75 97 VAL A N 1
ATOM 757 C CA . VAL A 1 97 ? 2.411 -11.656 11.663 1.00 71.75 97 VAL A CA 1
ATOM 758 C C . VAL A 1 97 ? 2.045 -12.068 13.079 1.00 71.75 97 VAL A C 1
ATOM 760 O O . VAL A 1 97 ? 2.974 -12.202 13.909 1.00 71.75 97 VAL A O 1
#

Sequence (97 aa):
MKRAARGAEREELLAQLEELAAWYRDLVAVAVGAESAAIHRDKLTELRSDATLDRIVGAERAAEAVRELWRRLEELNLAPQLALEALFIAIARELPV

pLDDT: mean 94.36, std 7.86, range [62.09, 98.62]